Protein AF-A0A0F7S6D3-F1 (afdb_monomer_lite)

Radius of gyration: 12.16 Å; chains: 1; bounding box: 31×25×29 Å

Foldseek 3Di:
DPPVPPLVVLLDQDDLVVLLCQCPPDPPPVVCPSNLSSLSSLVNNVVVVHDNLVCLVSLVVQCPDPDPSSVVSSVVVVVSRD

Structure (mmCIF, N/CA/C/O backbone):
data_AF-A0A0F7S6D3-F1
#
_entry.id   AF-A0A0F7S6D3-F1
#
loop_
_atom_site.group_PDB
_atom_site.id
_atom_site.type_symbol
_atom_site.label_atom_id
_atom_site.label_alt_id
_atom_site.label_comp_id
_atom_site.label_asym_id
_atom_site.label_entity_id
_atom_site.label_seq_id
_atom_site.pdbx_PDB_ins_code
_atom_site.Cartn_x
_atom_site.Cartn_y
_atom_s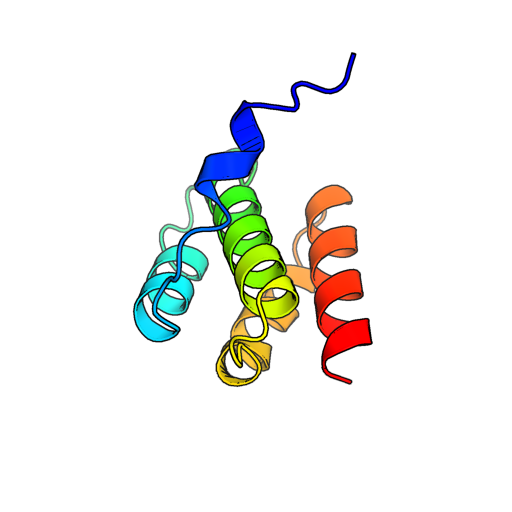ite.Cartn_z
_atom_site.occupancy
_atom_site.B_iso_or_equiv
_atom_site.auth_seq_id
_atom_site.auth_comp_id
_atom_site.auth_asym_id
_atom_site.auth_atom_id
_atom_site.pdbx_PDB_model_num
ATOM 1 N N . MET A 1 1 ? 19.095 10.621 16.290 1.00 38.91 1 MET A N 1
ATOM 2 C CA . MET A 1 1 ? 19.685 9.492 15.542 1.00 38.91 1 MET A CA 1
ATOM 3 C C . MET A 1 1 ? 18.532 8.671 15.000 1.00 38.91 1 MET A C 1
ATOM 5 O O . MET A 1 1 ? 17.673 8.302 15.790 1.00 38.91 1 MET A O 1
ATOM 9 N N . ALA A 1 2 ? 18.430 8.500 13.679 1.00 48.19 2 ALA A N 1
ATOM 10 C CA . ALA A 1 2 ? 17.427 7.603 13.111 1.00 48.19 2 ALA A CA 1
ATOM 11 C C . ALA A 1 2 ? 17.687 6.192 13.654 1.00 48.19 2 ALA A C 1
ATOM 13 O O . ALA A 1 2 ? 18.837 5.770 13.753 1.00 48.19 2 ALA A O 1
ATOM 14 N N . ASP A 1 3 ? 16.632 5.506 14.074 1.00 53.97 3 ASP A N 1
ATOM 15 C CA . ASP A 1 3 ? 16.687 4.150 14.615 1.00 53.97 3 ASP A CA 1
ATOM 16 C C . ASP A 1 3 ? 16.929 3.151 13.471 1.00 53.97 3 ASP A C 1
ATOM 18 O O . ASP A 1 3 ? 16.030 2.436 13.029 1.00 53.97 3 ASP A O 1
ATOM 22 N N . SER A 1 4 ? 18.147 3.174 12.923 1.00 55.94 4 SER A N 1
ATOM 23 C CA . SER A 1 4 ? 18.530 2.510 11.671 1.00 55.94 4 SER A CA 1
ATOM 24 C C . SER A 1 4 ? 18.447 0.977 11.717 1.00 55.94 4 SER A C 1
ATOM 26 O O . SER A 1 4 ? 18.597 0.332 10.685 1.00 55.94 4 SER A O 1
ATOM 28 N N . GLY A 1 5 ? 18.184 0.373 12.882 1.00 61.75 5 GLY A N 1
ATOM 29 C CA . GLY A 1 5 ? 18.047 -1.079 13.040 1.00 61.75 5 GLY A CA 1
ATOM 30 C C . GLY A 1 5 ? 16.613 -1.613 12.936 1.00 61.75 5 GLY A C 1
ATOM 31 O O . GLY A 1 5 ? 16.424 -2.784 12.611 1.00 61.75 5 GLY A O 1
ATOM 32 N N . LYS A 1 6 ? 15.579 -0.793 13.185 1.00 69.81 6 LYS A N 1
ATOM 33 C CA . LYS A 1 6 ? 14.190 -1.298 13.250 1.00 69.81 6 LYS A CA 1
ATOM 34 C C . LYS A 1 6 ? 13.545 -1.552 11.893 1.00 69.81 6 LYS A C 1
ATOM 36 O O . LYS A 1 6 ? 12.631 -2.376 11.823 1.00 69.81 6 LYS A O 1
ATOM 41 N N . ASP A 1 7 ? 14.008 -0.878 10.845 1.00 80.19 7 ASP A N 1
ATOM 42 C CA . ASP A 1 7 ? 13.413 -0.970 9.508 1.00 80.19 7 ASP A CA 1
ATOM 43 C C . ASP A 1 7 ? 14.014 -2.107 8.660 1.00 80.19 7 ASP A C 1
ATOM 45 O O . ASP A 1 7 ? 13.395 -2.528 7.684 1.00 80.19 7 ASP A O 1
ATOM 49 N N . ALA A 1 8 ? 15.147 -2.694 9.075 1.00 85.06 8 ALA A N 1
ATOM 50 C CA . ALA A 1 8 ? 15.787 -3.823 8.386 1.00 85.06 8 ALA A CA 1
ATOM 51 C C . ALA A 1 8 ? 14.834 -5.016 8.180 1.00 85.06 8 ALA A C 1
ATOM 53 O O . ALA A 1 8 ? 14.882 -5.698 7.159 1.00 85.06 8 ALA A O 1
ATOM 54 N N . LYS A 1 9 ? 13.897 -5.223 9.114 1.00 85.12 9 LYS A N 1
ATOM 55 C CA . LYS A 1 9 ? 12.877 -6.281 9.040 1.00 85.12 9 LYS A CA 1
ATOM 56 C C . LYS A 1 9 ? 11.917 -6.155 7.851 1.00 85.12 9 LYS A C 1
ATOM 58 O O . LYS A 1 9 ? 11.231 -7.120 7.537 1.00 85.12 9 LYS A O 1
ATOM 63 N N . PHE A 1 10 ? 11.824 -4.984 7.217 1.00 86.62 10 PHE A N 1
ATOM 64 C CA . PHE A 1 10 ? 10.944 -4.767 6.065 1.00 86.62 10 PHE A CA 1
ATOM 65 C C . PHE A 1 10 ? 11.586 -5.176 4.735 1.00 86.62 10 PHE A C 1
ATOM 67 O O . PHE A 1 10 ? 10.862 -5.413 3.774 1.00 86.62 10 PHE A O 1
ATOM 74 N N . PHE A 1 11 ? 12.913 -5.335 4.690 1.00 86.00 11 PHE A N 1
ATOM 75 C CA . PHE A 1 11 ? 13.676 -5.733 3.499 1.00 86.00 11 PHE A CA 1
ATOM 76 C C . PHE A 1 11 ? 13.753 -7.258 3.323 1.00 86.00 11 PHE A C 1
ATOM 78 O O . PHE A 1 11 ? 14.732 -7.805 2.822 1.00 86.00 11 PHE A O 1
ATOM 85 N N . GLN A 1 12 ? 12.713 -7.965 3.761 1.00 88.75 12 GLN A N 1
ATOM 86 C CA . GLN A 1 12 ? 12.560 -9.393 3.517 1.00 88.75 12 GLN A CA 1
ATOM 87 C C . GLN A 1 12 ? 11.618 -9.601 2.336 1.00 88.75 12 GLN A C 1
ATOM 89 O O . GLN A 1 12 ? 10.566 -8.955 2.242 1.00 88.75 12 GLN A O 1
ATOM 94 N N . ARG A 1 13 ? 11.989 -10.527 1.445 1.00 87.69 13 ARG A N 1
ATOM 95 C CA . ARG A 1 13 ? 11.168 -10.875 0.286 1.00 87.69 13 ARG A CA 1
ATOM 96 C C . ARG A 1 13 ? 9.824 -11.416 0.767 1.00 87.69 13 ARG A C 1
ATOM 98 O O . ARG A 1 13 ? 9.774 -12.470 1.392 1.00 87.69 13 ARG A O 1
ATOM 105 N N . SER A 1 14 ? 8.761 -10.676 0.484 1.00 88.94 14 SER A N 1
ATOM 106 C CA . SER A 1 14 ? 7.390 -11.005 0.884 1.00 88.94 14 SER A CA 1
ATOM 107 C C . SER A 1 14 ? 6.550 -11.291 -0.357 1.00 88.94 14 SER A C 1
ATOM 109 O O . SER A 1 14 ? 6.769 -10.682 -1.406 1.00 88.94 14 SER A O 1
ATOM 111 N N . LYS A 1 15 ? 5.595 -12.223 -0.268 1.00 91.31 15 LYS A N 1
ATOM 112 C CA . LYS A 1 15 ? 4.715 -12.520 -1.406 1.00 91.31 15 LYS A CA 1
ATOM 113 C C . LYS A 1 15 ? 3.624 -11.461 -1.530 1.00 91.31 15 LYS A C 1
ATOM 115 O O . LYS A 1 15 ? 3.090 -10.980 -0.533 1.00 91.31 15 LYS A O 1
ATOM 120 N N . VAL A 1 16 ? 3.252 -11.150 -2.770 1.00 92.75 16 VAL A N 1
ATOM 121 C CA . VAL A 1 16 ? 2.201 -10.173 -3.091 1.00 92.75 16 VAL A CA 1
ATOM 122 C C . VAL A 1 16 ? 0.883 -10.517 -2.391 1.00 92.75 16 VAL A C 1
ATOM 124 O O . VAL A 1 16 ? 0.295 -9.651 -1.749 1.00 92.75 16 VAL A O 1
ATOM 127 N N . ASP A 1 17 ? 0.449 -11.779 -2.440 1.00 92.88 17 ASP A N 1
ATOM 128 C CA . ASP A 1 17 ? -0.823 -12.208 -1.839 1.00 92.88 17 ASP A CA 1
ATOM 129 C C . ASP A 1 17 ? -0.840 -12.087 -0.308 1.00 92.88 17 ASP A C 1
ATOM 131 O O . ASP A 1 17 ? -1.860 -11.727 0.288 1.00 92.88 17 ASP A O 1
ATOM 135 N N . GLU A 1 18 ? 0.303 -12.334 0.338 1.00 93.19 18 GLU A N 1
ATOM 136 C CA . GLU A 1 18 ? 0.467 -12.157 1.785 1.00 93.19 18 GLU A CA 1
ATOM 137 C C . GLU A 1 18 ? 0.337 -10.674 2.149 1.00 93.19 18 GLU A C 1
ATOM 139 O O . GLU A 1 18 ? -0.455 -10.313 3.020 1.00 93.19 18 GLU A O 1
ATOM 144 N N . LEU A 1 19 ? 1.035 -9.796 1.419 1.00 94.19 19 LEU A N 1
ATOM 145 C CA . LEU A 1 19 ? 0.968 -8.348 1.627 1.00 94.19 19 LEU A CA 1
ATOM 146 C C . LEU A 1 19 ? -0.429 -7.786 1.350 1.00 94.19 19 LEU A C 1
ATOM 148 O O . LEU A 1 19 ? -0.891 -6.933 2.106 1.00 94.19 19 LEU A O 1
ATOM 152 N N . ARG A 1 20 ? -1.130 -8.274 0.319 1.00 94.44 20 ARG A N 1
ATOM 153 C CA . ARG A 1 20 ? -2.524 -7.895 0.040 1.00 94.44 20 ARG A CA 1
ATOM 154 C C . ARG A 1 20 ? -3.436 -8.263 1.204 1.00 94.44 20 ARG A C 1
ATOM 156 O O . ARG A 1 20 ? -4.251 -7.448 1.637 1.00 94.44 20 ARG A O 1
ATOM 163 N N . THR A 1 21 ? -3.293 -9.485 1.712 1.00 93.06 21 THR A N 1
ATOM 164 C CA . 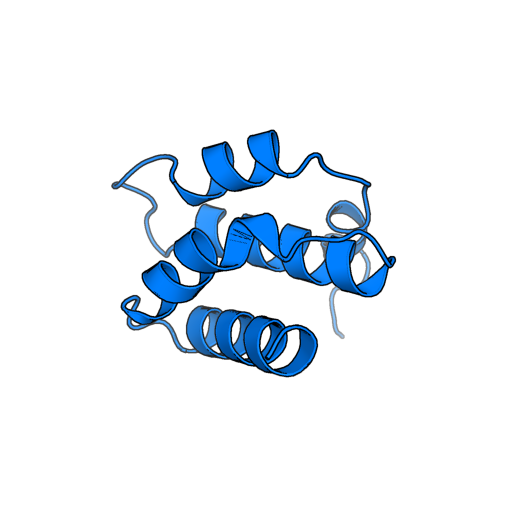THR A 1 21 ? -4.093 -9.975 2.837 1.00 93.06 21 THR A CA 1
ATOM 165 C C . THR A 1 21 ? -3.822 -9.142 4.086 1.00 93.06 21 THR A C 1
ATOM 167 O O . THR A 1 21 ? -4.765 -8.669 4.715 1.00 93.06 21 THR A O 1
ATOM 170 N N . GLU A 1 22 ? -2.552 -8.880 4.412 1.00 91.88 22 GLU A N 1
ATOM 171 C CA . GLU A 1 22 ? -2.172 -8.033 5.548 1.00 91.88 22 GLU A CA 1
ATOM 172 C C . GLU A 1 22 ? -2.664 -6.584 5.393 1.00 91.88 22 GLU A C 1
ATOM 174 O O . GLU A 1 22 ? -3.128 -5.985 6.365 1.00 91.88 22 GLU A O 1
ATOM 179 N N . LEU A 1 23 ? -2.588 -6.007 4.187 1.00 91.69 23 LEU A N 1
ATOM 180 C CA . LEU A 1 23 ? -3.002 -4.626 3.924 1.00 91.69 23 LEU A CA 1
ATOM 181 C C . LEU A 1 23 ? -4.510 -4.443 4.117 1.00 91.69 23 LEU A C 1
ATOM 183 O O . LEU A 1 23 ? -4.946 -3.399 4.611 1.00 91.69 23 LEU A O 1
ATOM 187 N N . ASN A 1 24 ? -5.293 -5.456 3.750 1.00 89.81 24 ASN A N 1
ATOM 188 C CA . ASN A 1 24 ? -6.749 -5.462 3.854 1.00 89.81 24 ASN A CA 1
ATOM 189 C C . ASN A 1 24 ? -7.271 -6.057 5.173 1.00 89.81 24 ASN A C 1
ATOM 191 O O . ASN A 1 24 ? -8.476 -6.004 5.433 1.00 89.81 24 ASN A O 1
ATOM 195 N N . ALA A 1 25 ? -6.387 -6.577 6.029 1.00 86.00 25 ALA A N 1
ATOM 196 C CA . ALA A 1 25 ? -6.760 -7.140 7.318 1.00 86.00 25 ALA A CA 1
ATOM 197 C C . ALA A 1 25 ? -7.216 -6.059 8.315 1.00 86.00 25 ALA A C 1
ATOM 199 O O . ALA A 1 25 ? -6.595 -5.008 8.456 1.00 86.00 25 ALA A O 1
ATOM 200 N N . ASP A 1 26 ? -8.274 -6.390 9.063 1.00 66.31 26 ASP A N 1
ATOM 201 C CA . ASP A 1 26 ? -8.795 -5.699 10.251 1.00 66.31 26 ASP A CA 1
ATOM 202 C C . ASP A 1 26 ? -9.164 -4.203 10.109 1.00 66.31 26 ASP A C 1
ATOM 204 O O . ASP A 1 26 ? -8.329 -3.300 10.083 1.00 66.31 26 ASP A O 1
ATOM 208 N N . LYS A 1 27 ? -10.468 -3.897 10.204 1.00 65.75 27 LYS A N 1
ATOM 209 C CA . LYS A 1 27 ? -10.995 -2.513 10.254 1.00 65.75 27 LYS A CA 1
ATOM 210 C C . LYS A 1 27 ? -10.730 -1.785 11.588 1.00 65.75 27 LYS A C 1
ATOM 212 O O . LYS A 1 27 ? -11.086 -0.618 11.718 1.00 65.75 27 LYS A O 1
ATOM 217 N N . LYS A 1 28 ? -10.138 -2.453 12.588 1.00 70.06 28 LYS A N 1
ATOM 218 C CA . LYS A 1 28 ? -9.905 -1.924 13.951 1.00 70.06 28 LYS A CA 1
ATOM 219 C C . LYS A 1 28 ? -8.426 -1.623 14.254 1.00 70.06 28 LYS A C 1
ATOM 221 O O . LYS A 1 28 ? -8.014 -1.666 15.412 1.00 70.06 28 LYS A O 1
ATOM 226 N N . ASP A 1 29 ? -7.624 -1.306 13.239 1.00 78.38 29 ASP A N 1
ATOM 227 C CA . ASP A 1 29 ? -6.224 -0.893 13.412 1.00 78.38 29 ASP A CA 1
ATOM 228 C C . ASP A 1 29 ? -6.132 0.529 14.007 1.00 78.38 29 ASP A C 1
ATOM 230 O O . ASP A 1 29 ? -6.147 1.535 13.290 1.00 78.38 29 ASP A O 1
ATOM 234 N N . ARG A 1 30 ? -6.071 0.633 15.344 1.00 79.81 30 ARG A N 1
ATOM 235 C CA . ARG A 1 30 ? -5.905 1.929 16.024 1.00 79.81 30 ARG A CA 1
ATOM 236 C C . ARG A 1 30 ? -4.585 2.568 15.602 1.00 79.81 30 ARG A C 1
ATOM 238 O O . ARG A 1 30 ? -3.513 2.029 15.854 1.00 79.81 30 ARG A O 1
ATOM 245 N N . GLY A 1 31 ? -4.668 3.755 15.007 1.00 83.69 31 GLY A N 1
ATOM 246 C CA . GLY A 1 31 ? -3.488 4.510 14.578 1.00 83.69 31 GLY A CA 1
ATOM 247 C C . GLY A 1 31 ? -2.822 3.979 13.306 1.00 83.69 31 GLY A C 1
ATOM 248 O O . GLY A 1 31 ? -1.754 4.479 12.943 1.00 83.69 31 GLY A O 1
ATOM 249 N N . TRP A 1 32 ? -3.453 3.027 12.609 1.00 89.50 32 TRP A N 1
ATOM 250 C CA . TRP A 1 32 ? -2.982 2.481 11.333 1.00 89.50 32 TRP A CA 1
ATOM 251 C C . TRP A 1 32 ? -1.584 1.850 11.399 1.00 89.50 32 TRP A C 1
ATOM 253 O O . TRP A 1 32 ? -0.808 1.933 10.445 1.00 89.50 32 TRP A O 1
ATOM 263 N N . VAL A 1 33 ? -1.225 1.266 12.543 1.00 90.38 33 VAL A N 1
ATOM 264 C CA . VAL A 1 33 ? 0.127 0.752 12.790 1.00 90.38 33 VAL A CA 1
ATOM 265 C C . VAL A 1 33 ? 0.441 -0.403 11.843 1.00 90.38 33 VAL A C 1
ATOM 267 O O . VAL A 1 33 ? 1.530 -0.441 11.264 1.00 90.38 33 VAL A O 1
ATOM 270 N N . ARG A 1 34 ? -0.517 -1.315 11.633 1.00 89.81 34 ARG A N 1
ATOM 271 C CA . ARG A 1 34 ? -0.345 -2.443 10.709 1.00 89.81 34 ARG A CA 1
ATOM 272 C C . ARG A 1 34 ? -0.297 -1.950 9.274 1.00 89.81 34 ARG A C 1
ATOM 274 O O . ARG A 1 34 ? 0.651 -2.283 8.572 1.00 89.81 34 ARG A O 1
ATOM 281 N N . LYS A 1 35 ? -1.229 -1.084 8.858 1.00 91.75 35 LYS A N 1
ATOM 282 C CA . LYS A 1 35 ? -1.207 -0.537 7.488 1.00 91.75 35 LYS A CA 1
ATOM 283 C C . LYS A 1 35 ? 0.106 0.173 7.166 1.00 91.75 35 LYS A C 1
ATOM 285 O O . LYS A 1 35 ? 0.668 -0.053 6.100 1.00 91.75 35 LYS A O 1
ATOM 290 N N . LYS A 1 36 ? 0.640 0.976 8.092 1.00 93.06 36 LYS A N 1
ATOM 291 C CA . LYS A 1 36 ? 1.957 1.610 7.923 1.00 93.06 36 LYS A CA 1
ATOM 292 C C . LYS A 1 36 ? 3.072 0.577 7.775 1.00 93.06 36 LYS A C 1
ATOM 294 O O . LYS A 1 36 ? 3.911 0.721 6.894 1.00 93.06 36 LYS A O 1
ATOM 299 N N . ALA A 1 37 ? 3.084 -0.461 8.611 1.00 93.06 37 ALA A N 1
ATOM 300 C CA . ALA A 1 37 ? 4.086 -1.520 8.524 1.00 93.06 37 ALA A CA 1
ATOM 301 C C . ALA A 1 37 ? 4.016 -2.269 7.183 1.00 93.06 37 ALA A C 1
ATOM 303 O O . ALA A 1 37 ? 5.053 -2.517 6.573 1.00 93.06 37 ALA A O 1
ATOM 304 N N . VAL A 1 38 ? 2.812 -2.576 6.696 1.00 94.38 38 VAL A N 1
ATOM 305 C CA . VAL A 1 38 ? 2.614 -3.257 5.408 1.00 94.38 38 VAL A CA 1
ATOM 306 C C . VAL A 1 38 ? 3.035 -2.365 4.242 1.00 94.38 38 VAL A C 1
ATOM 308 O O . VAL A 1 38 ? 3.771 -2.817 3.372 1.00 94.38 38 VAL A O 1
ATOM 311 N N . LEU A 1 39 ? 2.672 -1.079 4.248 1.00 95.00 39 LEU A N 1
ATOM 312 C CA . LEU A 1 39 ? 3.118 -0.129 3.221 1.00 95.00 39 LEU A CA 1
ATOM 313 C C . LEU A 1 39 ? 4.648 0.001 3.183 1.00 95.00 39 LEU A C 1
ATOM 315 O O . LEU A 1 39 ? 5.230 0.015 2.099 1.00 95.00 39 LEU A O 1
ATOM 319 N N . LYS A 1 40 ? 5.317 0.006 4.345 1.00 95.38 40 LYS A N 1
ATOM 320 C CA . LYS A 1 40 ? 6.787 -0.050 4.414 1.00 95.38 40 LYS A CA 1
ATOM 321 C C . LYS A 1 40 ? 7.350 -1.330 3.791 1.00 95.38 40 LYS A C 1
ATOM 323 O O . LYS A 1 40 ? 8.315 -1.239 3.040 1.00 95.38 40 LYS A O 1
ATOM 328 N N . LYS A 1 41 ? 6.749 -2.502 4.052 1.00 95.44 41 LYS A N 1
ATOM 329 C CA . LYS A 1 41 ? 7.147 -3.770 3.405 1.00 95.44 41 LYS A CA 1
ATOM 330 C C . LYS A 1 41 ? 6.985 -3.708 1.883 1.00 95.44 41 LYS A C 1
ATOM 332 O O . LYS A 1 41 ? 7.883 -4.155 1.176 1.00 95.44 41 LYS A O 1
ATOM 337 N N . ILE A 1 42 ? 5.878 -3.149 1.385 1.00 95.50 42 ILE A N 1
ATOM 338 C CA . ILE A 1 42 ? 5.610 -3.008 -0.058 1.00 95.50 42 ILE A CA 1
ATOM 339 C C . ILE A 1 42 ? 6.689 -2.142 -0.712 1.00 95.50 42 ILE A C 1
ATOM 341 O O . ILE A 1 42 ? 7.307 -2.569 -1.683 1.00 95.50 42 ILE A O 1
ATOM 345 N N . ILE A 1 43 ? 6.964 -0.963 -0.144 1.00 95.38 43 ILE A N 1
ATOM 346 C CA . ILE A 1 43 ? 7.999 -0.052 -0.653 1.00 95.38 43 ILE A CA 1
ATOM 347 C C . ILE A 1 43 ? 9.377 -0.717 -0.601 1.00 95.38 43 ILE A C 1
ATOM 349 O O . ILE A 1 43 ? 10.109 -0.667 -1.580 1.00 95.38 43 ILE A O 1
ATOM 353 N N . ALA A 1 44 ? 9.726 -1.387 0.501 1.00 95.00 44 ALA A N 1
ATOM 354 C CA . ALA A 1 44 ? 11.002 -2.089 0.613 1.00 95.00 44 ALA A CA 1
ATOM 355 C C . ALA A 1 44 ? 11.149 -3.191 -0.452 1.00 95.00 44 ALA A C 1
ATOM 357 O O . ALA A 1 44 ? 12.192 -3.285 -1.095 1.00 95.00 44 ALA A O 1
ATOM 358 N N . ASN A 1 45 ? 10.100 -3.983 -0.692 1.00 94.69 45 ASN A N 1
ATOM 359 C CA . ASN A 1 45 ? 10.114 -5.026 -1.718 1.00 94.69 45 ASN A CA 1
ATOM 360 C C . ASN A 1 45 ? 10.229 -4.444 -3.136 1.00 94.69 45 ASN A C 1
ATOM 362 O O . ASN A 1 45 ? 10.968 -5.012 -3.943 1.00 94.69 45 ASN A O 1
ATOM 366 N N . ALA A 1 46 ? 9.570 -3.313 -3.409 1.00 94.25 46 ALA A N 1
ATOM 367 C CA . ALA A 1 46 ? 9.709 -2.564 -4.657 1.00 94.25 46 ALA A CA 1
ATOM 368 C C . ALA A 1 46 ? 11.147 -2.050 -4.855 1.00 94.25 46 ALA A C 1
ATOM 370 O O . ALA A 1 46 ? 11.740 -2.279 -5.906 1.00 94.25 46 ALA A O 1
ATOM 371 N N . THR A 1 47 ? 11.755 -1.451 -3.823 1.00 93.38 47 THR A N 1
ATOM 372 C CA . THR A 1 47 ? 13.158 -0.993 -3.843 1.00 93.38 47 THR A CA 1
ATOM 373 C C . THR A 1 47 ? 14.147 -2.144 -4.052 1.00 93.38 47 THR A C 1
ATOM 375 O O . THR A 1 47 ? 15.189 -1.961 -4.671 1.00 93.38 47 THR A O 1
ATOM 378 N N . MET A 1 48 ? 13.822 -3.347 -3.570 1.00 94.00 48 MET A N 1
ATOM 379 C CA . MET A 1 48 ? 14.604 -4.565 -3.818 1.00 94.00 48 MET A CA 1
ATOM 380 C C . MET A 1 48 ? 14.407 -5.153 -5.229 1.00 94.00 48 MET A C 1
ATOM 382 O O . MET A 1 48 ? 14.993 -6.191 -5.532 1.00 94.00 48 MET A O 1
ATOM 386 N N . GLY A 1 49 ? 13.582 -4.534 -6.080 1.00 91.25 49 GLY A N 1
ATOM 387 C CA . GLY A 1 49 ? 13.332 -4.964 -7.457 1.00 91.25 49 GLY A CA 1
ATOM 388 C C . GLY A 1 49 ? 12.241 -6.026 -7.615 1.00 91.25 49 GLY A C 1
ATOM 389 O O . GLY A 1 49 ? 12.116 -6.609 -8.689 1.00 91.25 49 GLY A O 1
ATOM 390 N N . ASN A 1 50 ? 11.447 -6.306 -6.574 1.00 92.81 50 ASN A N 1
ATOM 391 C CA . ASN A 1 50 ? 10.288 -7.186 -6.720 1.00 92.81 50 ASN A CA 1
ATOM 392 C C . ASN A 1 50 ? 9.110 -6.407 -7.314 1.00 92.81 50 ASN A C 1
ATOM 394 O O . ASN A 1 50 ? 8.822 -5.283 -6.899 1.00 92.81 50 ASN A O 1
ATOM 398 N N . ASP A 1 51 ? 8.385 -7.028 -8.242 1.00 93.44 51 ASP A N 1
ATOM 399 C CA . ASP A 1 51 ? 7.195 -6.417 -8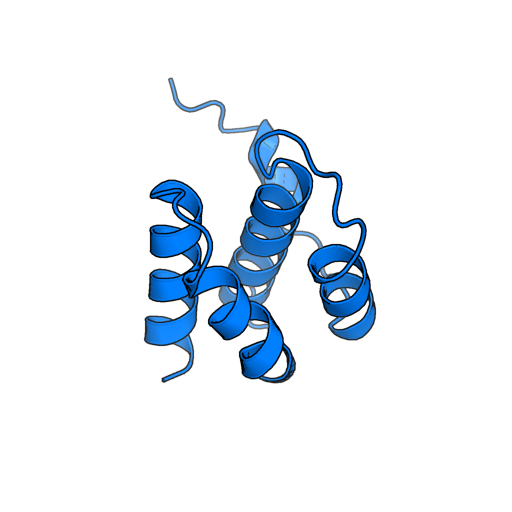.823 1.00 93.44 51 ASP A CA 1
ATOM 400 C C . ASP A 1 51 ? 6.022 -6.432 -7.831 1.00 93.44 51 ASP A C 1
ATOM 402 O O . ASP A 1 51 ? 5.480 -7.484 -7.489 1.00 93.44 51 ASP A O 1
ATOM 406 N N . MET A 1 52 ? 5.644 -5.243 -7.362 1.00 95.50 52 MET A N 1
ATOM 407 C CA . MET A 1 52 ? 4.513 -5.010 -6.465 1.00 95.50 52 MET A CA 1
ATOM 408 C C . MET A 1 52 ? 3.355 -4.293 -7.176 1.00 95.50 52 MET A C 1
ATOM 410 O O . MET A 1 52 ? 2.431 -3.831 -6.504 1.00 95.50 52 MET A O 1
ATOM 414 N N . SER A 1 53 ? 3.374 -4.183 -8.511 1.00 94.75 53 SER A N 1
ATOM 415 C CA . SER A 1 53 ? 2.341 -3.500 -9.311 1.00 94.75 53 SER A CA 1
ATOM 416 C C . SER A 1 53 ? 0.943 -4.099 -9.116 1.00 94.75 53 SER A C 1
ATOM 418 O O . SER A 1 53 ? -0.056 -3.384 -9.104 1.00 94.75 53 SER A O 1
ATOM 420 N N . ALA A 1 54 ? 0.857 -5.401 -8.839 1.00 95.31 54 ALA A N 1
ATOM 421 C CA . ALA A 1 54 ? -0.398 -6.086 -8.539 1.00 95.31 54 ALA A CA 1
ATOM 422 C C . ALA A 1 54 ? -1.127 -5.540 -7.290 1.00 95.31 54 ALA A C 1
ATOM 424 O O . ALA A 1 54 ? -2.324 -5.769 -7.136 1.00 95.31 54 ALA A O 1
ATOM 425 N N . LEU A 1 55 ? -0.448 -4.804 -6.402 1.00 95.19 55 LEU A N 1
ATOM 426 C CA . LEU A 1 55 ? -1.056 -4.167 -5.225 1.00 95.19 55 LEU A CA 1
ATOM 427 C C . LEU A 1 55 ? -1.618 -2.768 -5.510 1.00 95.19 55 LEU A C 1
ATOM 429 O O . LEU A 1 55 ? -2.108 -2.120 -4.587 1.00 95.19 55 LEU A O 1
ATOM 433 N N . PHE A 1 56 ? -1.572 -2.291 -6.757 1.00 94.75 56 PHE A N 1
ATOM 434 C CA . PHE A 1 56 ? -1.944 -0.921 -7.113 1.00 94.75 56 PHE A CA 1
ATOM 435 C C . PHE A 1 56 ? -3.330 -0.528 -6.589 1.00 94.75 56 PHE A C 1
ATOM 437 O O . PHE A 1 56 ? -3.480 0.494 -5.920 1.00 94.75 56 PHE A O 1
ATOM 444 N N . THR A 1 57 ? -4.338 -1.372 -6.818 1.00 94.19 57 THR A N 1
ATOM 445 C CA . THR A 1 57 ? -5.711 -1.122 -6.358 1.00 94.19 57 THR A CA 1
ATOM 446 C C . THR A 1 57 ? -5.801 -1.016 -4.838 1.00 94.19 57 THR A C 1
ATOM 448 O O . THR A 1 57 ? -6.477 -0.127 -4.323 1.00 94.19 57 THR A O 1
ATOM 451 N N . ASP A 1 58 ? -5.096 -1.886 -4.114 1.00 94.25 58 ASP A N 1
ATOM 452 C CA . ASP A 1 58 ? -5.109 -1.927 -2.651 1.00 94.25 58 ASP A CA 1
ATOM 453 C C . ASP A 1 58 ? -4.374 -0.712 -2.045 1.00 94.25 58 ASP A C 1
ATOM 455 O O . ASP A 1 58 ? -4.816 -0.111 -1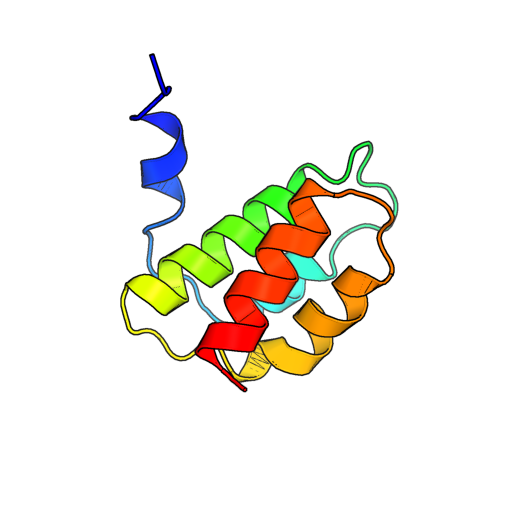.059 1.00 94.25 58 ASP A O 1
ATOM 459 N N . VAL A 1 59 ? -3.259 -0.301 -2.660 1.00 94.69 59 VAL A N 1
ATOM 460 C CA . VAL A 1 59 ? -2.461 0.854 -2.224 1.00 94.69 59 VAL A CA 1
ATOM 461 C C . VAL A 1 59 ? -3.200 2.167 -2.495 1.00 94.69 59 VAL A C 1
ATOM 463 O O . VAL A 1 59 ? -3.238 3.033 -1.618 1.00 94.69 59 VAL A O 1
ATOM 466 N N . VAL A 1 60 ? -3.861 2.312 -3.649 1.00 93.88 60 VAL A N 1
ATOM 467 C CA . VAL A 1 60 ? -4.664 3.505 -3.973 1.00 93.88 60 VAL A CA 1
ATOM 468 C C . VAL A 1 60 ? -5.830 3.676 -2.999 1.00 93.88 60 VAL A C 1
ATOM 470 O O . VAL A 1 60 ? -6.089 4.792 -2.549 1.00 93.88 60 VAL A O 1
ATOM 473 N N . GLN A 1 61 ? -6.490 2.592 -2.579 1.00 92.44 61 GLN A N 1
ATOM 474 C CA . GLN A 1 61 ? -7.550 2.665 -1.563 1.00 92.44 61 GLN A CA 1
ATOM 475 C C . GLN A 1 61 ? -7.059 3.256 -0.230 1.00 92.44 61 GLN A C 1
ATOM 477 O O . GLN A 1 61 ? -7.825 3.922 0.475 1.00 92.44 61 GLN A O 1
ATOM 482 N N . CYS A 1 62 ? -5.777 3.082 0.109 1.00 92.44 62 CYS A N 1
ATOM 483 C CA . CYS A 1 62 ? -5.183 3.663 1.314 1.00 92.44 62 CYS A CA 1
ATOM 484 C C . CYS A 1 62 ? -5.031 5.196 1.246 1.00 92.44 62 CYS A C 1
ATOM 486 O O . CYS A 1 62 ? -4.808 5.821 2.283 1.00 92.44 62 CYS A O 1
ATOM 488 N N . MET A 1 63 ? -5.215 5.826 0.079 1.00 91.19 63 MET A N 1
ATOM 489 C CA . MET A 1 63 ? -5.178 7.288 -0.080 1.00 91.19 63 MET A CA 1
ATOM 490 C C . MET A 1 63 ? -6.297 8.004 0.696 1.00 91.19 63 MET A C 1
ATOM 492 O O . MET A 1 63 ? -6.115 9.139 1.145 1.00 91.19 63 MET A O 1
ATOM 496 N N . ASN A 1 64 ? -7.426 7.325 0.921 1.00 89.12 64 ASN A N 1
ATOM 497 C CA . ASN A 1 64 ? -8.558 7.856 1.689 1.00 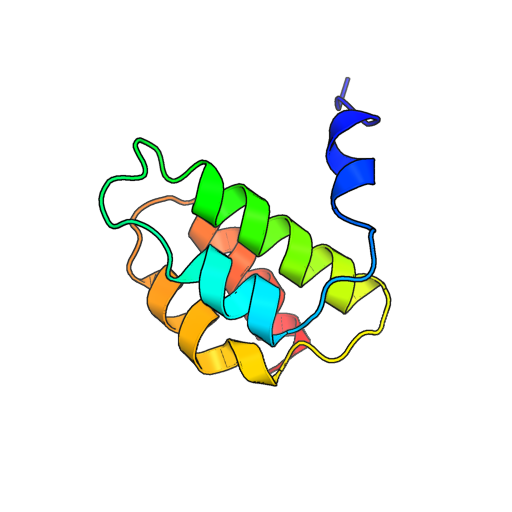89.12 64 ASN A CA 1
ATOM 498 C C . ASN A 1 64 ? -8.242 8.032 3.185 1.00 89.12 64 ASN A C 1
ATOM 500 O O . ASN A 1 64 ? -8.975 8.713 3.906 1.00 89.12 64 ASN A O 1
ATOM 504 N N . ILE A 1 65 ? -7.151 7.434 3.673 1.00 90.56 65 ILE A N 1
ATOM 505 C CA . ILE A 1 65 ? -6.740 7.531 5.071 1.00 90.56 65 ILE A CA 1
ATOM 506 C C . ILE A 1 65 ? -6.141 8.920 5.327 1.00 90.56 65 ILE A C 1
ATOM 508 O O . ILE A 1 65 ? -5.134 9.314 4.737 1.00 90.56 65 ILE A O 1
ATOM 512 N N . GLN A 1 66 ? -6.726 9.663 6.270 1.00 91.81 66 GLN A N 1
ATOM 513 C CA . GLN A 1 66 ? -6.299 11.020 6.646 1.00 91.81 66 GLN A CA 1
ATOM 514 C C . GLN A 1 66 ? -5.065 11.020 7.568 1.00 91.81 66 GLN A C 1
ATOM 516 O O . GLN A 1 66 ? -5.021 11.702 8.587 1.00 91.81 66 GLN A O 1
ATOM 521 N N . VAL A 1 67 ? -4.043 10.238 7.213 1.00 93.12 67 VAL A N 1
ATOM 522 C CA . VAL A 1 67 ? -2.753 10.188 7.909 1.00 93.12 67 VAL A CA 1
ATOM 523 C C . VAL A 1 67 ? -1.658 10.556 6.922 1.00 93.12 67 VAL A C 1
ATOM 525 O O . VAL A 1 67 ? -1.417 9.840 5.952 1.00 93.12 67 VAL A O 1
ATOM 528 N N . LEU A 1 68 ? -0.967 11.666 7.190 1.00 93.88 68 LEU A N 1
ATOM 529 C CA . LEU A 1 68 ? 0.043 12.226 6.288 1.00 93.88 68 LEU A CA 1
ATOM 530 C C . LEU A 1 68 ? 1.147 11.222 5.933 1.00 93.88 68 LEU A C 1
ATOM 532 O O . LEU A 1 68 ? 1.565 11.137 4.783 1.00 93.88 68 LEU A O 1
ATOM 536 N N . GLU A 1 69 ? 1.598 10.442 6.914 1.00 93.69 69 GLU A N 1
ATOM 537 C CA . GLU A 1 69 ? 2.626 9.418 6.715 1.00 93.69 69 GLU A CA 1
ATOM 538 C C . GLU A 1 69 ? 2.189 8.349 5.699 1.00 93.69 69 GLU A C 1
ATOM 540 O O . GLU A 1 69 ? 2.967 7.977 4.826 1.00 93.69 69 GLU A O 1
ATOM 545 N N . ILE A 1 70 ? 0.926 7.910 5.755 1.00 94.75 70 ILE A N 1
ATOM 546 C CA . ILE A 1 70 ? 0.367 6.940 4.802 1.00 94.75 70 ILE A CA 1
ATOM 547 C C . ILE A 1 70 ? 0.271 7.558 3.411 1.00 94.75 70 ILE A C 1
ATOM 549 O O . ILE A 1 70 ? 0.697 6.930 2.447 1.00 94.75 70 ILE A O 1
ATOM 553 N N . LYS A 1 71 ? -0.200 8.806 3.300 1.00 95.62 71 LYS A N 1
ATOM 554 C CA . LYS A 1 71 ? -0.262 9.506 2.008 1.00 95.62 71 LYS A CA 1
ATOM 555 C C . LYS A 1 71 ? 1.114 9.618 1.350 1.00 95.62 71 LYS A C 1
ATOM 557 O O . LYS A 1 71 ? 1.234 9.335 0.166 1.00 95.62 71 LYS A O 1
ATOM 562 N N . LYS A 1 72 ? 2.161 9.949 2.116 1.00 96.06 72 LYS A N 1
ATOM 563 C CA . LYS A 1 72 ? 3.544 9.982 1.605 1.00 96.06 72 LYS A CA 1
ATOM 564 C C . LYS A 1 72 ? 3.998 8.619 1.073 1.00 96.06 72 LYS A C 1
ATOM 566 O O . LYS A 1 72 ? 4.613 8.569 0.016 1.00 96.06 72 LYS A O 1
ATOM 571 N N . MET A 1 73 ? 3.674 7.531 1.775 1.00 96.00 73 MET A N 1
ATOM 572 C CA . MET A 1 73 ? 3.994 6.171 1.324 1.00 96.00 73 MET A CA 1
ATOM 573 C C . MET A 1 73 ? 3.235 5.786 0.047 1.00 96.00 73 MET A C 1
ATOM 575 O O . MET A 1 73 ? 3.835 5.240 -0.873 1.00 96.00 73 MET A O 1
ATOM 579 N N . VAL A 1 74 ? 1.944 6.120 -0.043 1.00 95.94 74 VAL A N 1
ATOM 580 C CA . VAL A 1 74 ? 1.137 5.892 -1.253 1.00 95.94 74 VAL A CA 1
ATOM 581 C C . VAL A 1 74 ? 1.687 6.695 -2.432 1.00 95.94 74 VAL A C 1
ATOM 583 O O . VAL A 1 74 ? 1.849 6.145 -3.512 1.00 95.94 74 VAL A O 1
ATOM 586 N N . TYR A 1 75 ? 2.036 7.969 -2.239 1.00 96.44 75 TYR A N 1
ATOM 587 C CA . TYR A 1 75 ? 2.610 8.796 -3.305 1.00 96.44 75 TYR A CA 1
ATOM 588 C C . TYR A 1 75 ? 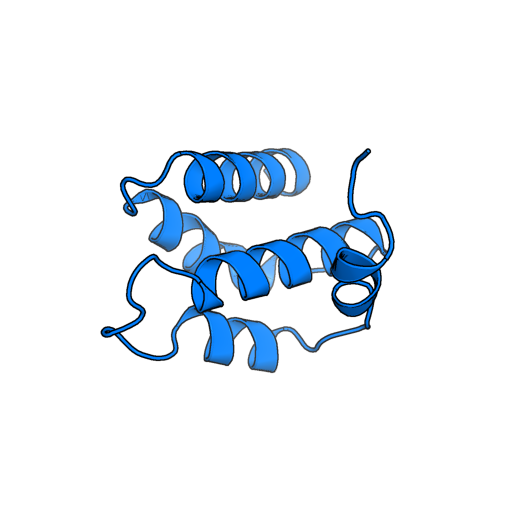3.966 8.284 -3.781 1.00 96.44 75 TYR A C 1
ATOM 590 O O . TYR A 1 75 ? 4.196 8.241 -4.984 1.00 96.44 75 TYR A O 1
ATOM 598 N N . LEU A 1 76 ? 4.835 7.852 -2.862 1.00 95.94 76 LEU A N 1
ATOM 599 C CA . LEU A 1 76 ? 6.108 7.233 -3.228 1.00 95.94 76 LEU A CA 1
ATOM 600 C C . LEU A 1 76 ? 5.895 5.971 -4.074 1.00 95.94 76 LEU A C 1
ATOM 602 O O . LEU A 1 76 ? 6.573 5.796 -5.079 1.00 95.94 76 LEU A O 1
ATOM 606 N N . TYR A 1 77 ? 4.940 5.117 -3.691 1.00 96.38 77 TYR A N 1
ATOM 607 C CA . TYR A 1 77 ? 4.579 3.944 -4.484 1.00 96.38 77 TYR A CA 1
ATOM 608 C C . TYR A 1 77 ? 4.067 4.342 -5.875 1.00 96.38 77 TYR A C 1
ATOM 610 O O . TYR A 1 77 ? 4.521 3.784 -6.866 1.00 96.38 77 TYR A O 1
ATOM 618 N N . LEU A 1 78 ? 3.167 5.326 -5.962 1.00 94.31 78 LEU A N 1
ATOM 619 C CA . LEU A 1 78 ? 2.612 5.773 -7.240 1.00 94.31 78 LEU A CA 1
ATOM 620 C C . LEU A 1 78 ? 3.691 6.320 -8.173 1.00 94.31 78 LEU A C 1
ATOM 622 O O . LEU A 1 78 ? 3.738 5.881 -9.305 1.00 94.31 78 LEU A O 1
ATOM 626 N N . ILE A 1 79 ? 4.606 7.168 -7.694 1.00 94.56 79 ILE A N 1
ATOM 627 C CA . ILE A 1 79 ? 5.731 7.682 -8.503 1.00 94.56 79 ILE A CA 1
ATOM 628 C C . ILE A 1 79 ? 6.601 6.550 -9.076 1.00 94.56 79 ILE A C 1
ATOM 630 O O . ILE A 1 79 ? 7.213 6.705 -10.127 1.00 94.56 79 ILE A O 1
ATOM 634 N N . ASN A 1 80 ? 6.699 5.417 -8.377 1.00 90.44 80 ASN A N 1
ATOM 635 C CA . ASN A 1 80 ? 7.518 4.290 -8.816 1.00 90.44 80 ASN A CA 1
ATOM 636 C C . ASN A 1 80 ? 6.814 3.379 -9.839 1.00 90.44 80 ASN A C 1
ATOM 638 O O . ASN A 1 80 ? 7.485 2.604 -10.515 1.00 90.44 80 ASN A O 1
ATOM 642 N N . TYR A 1 81 ? 5.482 3.426 -9.925 1.00 89.44 81 TYR A N 1
ATOM 643 C CA . TYR A 1 81 ? 4.678 2.494 -10.726 1.00 89.44 81 TYR A CA 1
ATOM 644 C C . TYR A 1 81 ? 3.714 3.174 -11.719 1.00 89.44 81 TYR A C 1
ATOM 646 O O . TYR A 1 81 ? 3.071 2.463 -12.491 1.00 89.44 81 TYR A O 1
ATOM 654 N N . ALA A 1 82 ? 3.602 4.506 -11.711 1.00 76.00 82 ALA A N 1
ATOM 655 C CA . ALA A 1 82 ? 2.776 5.326 -12.602 1.00 76.00 82 ALA A CA 1
ATOM 656 C C . ALA A 1 82 ? 3.573 6.534 -13.109 1.00 76.00 82 ALA A C 1
ATOM 658 O O . ALA A 1 82 ? 3.450 6.830 -14.317 1.00 76.00 82 ALA A O 1
#

InterPro domains:
  IPR002553 Clathrin/coatomer adaptor, adaptin-like, N-terminal [PF01602] (17-82)
  IPR011989 Armadillo-like helical [G3DSA:1.25.10.10] (6-82)
  IPR016024 Armadillo-type fold [SSF48371] (5-82)
  IPR026739 AP complex subunit beta [PTHR11134] (4-82)

Sequence (82 aa):
MADSGKDAKFFQRSKVDELRTELNADKKDRGWVRKKAVLKKIIANATMGNDMSALFTDVVQCMNIQVLEIKKMVYLYLINYA

Organism: NCBI:txid49012

pLDDT: mean 88.2, std 11.55, range [38.91, 96.44]

Secondary structure (DSSP, 8-state):
---TTTSGGG-S---HHHHHHHHH--TT-GGGHHHHHHHHHHHHHHHTT---GGGHHHHHHGGGS--HHHHHHHHHHHHHH-